Protein AF-W4V6X8-F1 (afdb_monomer_lite)

Foldseek 3Di:
DLLFADPVGRLHGDAACVSPDDDDVRRVLRVVQRVQQNVCVVVVHDHDADDPPDPSGD

Sequence (58 aa):
MPHTALKKASNIYFAGQITGVEGYVESASSGMIAGINASMDFLGRERVIFPRSTAIGL

Organism: NCBI:txid1294263

Radius of gyration: 11.04 Å; chains: 1; bounding box: 30×17×28 Å

pLDDT: mean 89.81, std 9.96, range [43.03, 97.31]

Structure (mmCIF, N/CA/C/O backbone):
data_AF-W4V6X8-F1
#
_entry.id   AF-W4V6X8-F1
#
loop_
_atom_site.group_PDB
_atom_site.id
_atom_site.type_symbol
_atom_site.label_atom_id
_atom_site.label_alt_id
_atom_site.label_comp_id
_atom_site.label_asym_id
_atom_site.label_entity_id
_atom_site.label_seq_id
_atom_site.pdbx_PDB_ins_code
_atom_site.Cartn_x
_atom_site.Cartn_y
_atom_site.Cartn_z
_atom_site.occupancy
_atom_site.B_iso_or_equiv
_atom_site.auth_seq_id
_atom_site.auth_comp_id
_atom_site.auth_asym_id
_atom_site.auth_atom_id
_atom_site.pdbx_PDB_model_num
ATOM 1 N N . MET A 1 1 ? -3.816 -12.944 2.623 1.00 43.03 1 MET A N 1
ATOM 2 C CA . MET A 1 1 ? -3.590 -12.075 3.806 1.00 43.03 1 MET A CA 1
ATOM 3 C C . MET A 1 1 ? -3.329 -10.677 3.272 1.00 43.03 1 MET A C 1
ATOM 5 O O . MET A 1 1 ? -2.673 -10.602 2.245 1.00 43.03 1 MET A O 1
ATOM 9 N N . PRO A 1 2 ? -3.840 -9.590 3.866 1.00 54.34 2 PRO A N 1
ATOM 10 C CA . PRO A 1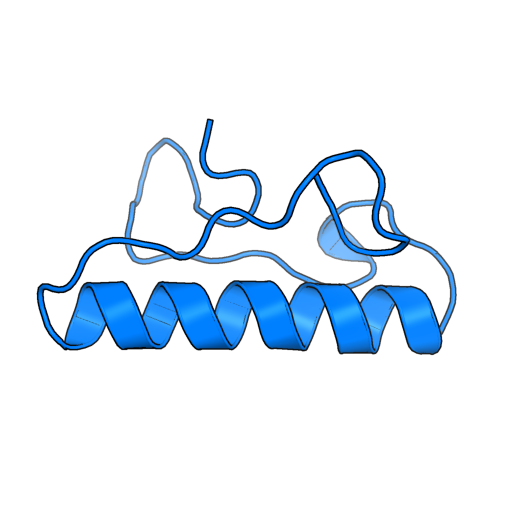 2 ? -3.609 -8.260 3.317 1.00 54.34 2 PRO A CA 1
ATOM 11 C C . PRO A 1 2 ? -2.143 -7.903 3.578 1.00 54.34 2 PRO A C 1
ATOM 13 O O . PRO A 1 2 ? -1.786 -7.550 4.696 1.00 54.34 2 PRO A O 1
ATOM 16 N N . HIS A 1 3 ? -1.285 -8.109 2.578 1.00 66.94 3 HIS A N 1
ATOM 17 C CA . HIS A 1 3 ? 0.173 -8.129 2.735 1.00 66.94 3 HIS A CA 1
ATOM 18 C C . HIS A 1 3 ? 0.767 -6.814 3.256 1.00 66.94 3 HIS A C 1
ATOM 20 O O . HIS A 1 3 ? 1.869 -6.824 3.792 1.00 66.94 3 HIS A O 1
ATOM 26 N N . THR A 1 4 ? 0.027 -5.709 3.158 1.00 78.12 4 THR A N 1
ATOM 27 C CA . THR A 1 4 ? 0.487 -4.391 3.593 1.00 78.12 4 THR A CA 1
ATOM 28 C C . THR A 1 4 ? 0.100 -4.033 5.026 1.00 78.12 4 THR A C 1
ATOM 30 O O . THR A 1 4 ? 0.743 -3.155 5.581 1.00 78.12 4 THR A O 1
ATOM 33 N N . ALA A 1 5 ? -0.894 -4.673 5.655 1.00 88.81 5 ALA A N 1
ATOM 34 C CA . ALA A 1 5 ? -1.356 -4.293 6.997 1.00 88.81 5 ALA A CA 1
ATOM 35 C C . ALA A 1 5 ? -0.734 -5.165 8.103 1.00 88.81 5 ALA A C 1
ATOM 37 O O . ALA A 1 5 ? -0.606 -6.386 7.958 1.00 88.81 5 ALA A O 1
ATOM 38 N N . LEU A 1 6 ? -0.396 -4.564 9.249 1.00 92.06 6 LEU A N 1
ATOM 39 C CA . LEU A 1 6 ? 0.128 -5.293 10.401 1.00 92.06 6 LEU A CA 1
ATOM 40 C C . LEU A 1 6 ? -0.940 -6.244 10.954 1.00 92.06 6 LEU A C 1
ATOM 42 O O . LEU A 1 6 ? -2.032 -5.837 11.340 1.00 92.06 6 LEU A O 1
ATOM 46 N N . LYS A 1 7 ? -0.595 -7.528 11.095 1.00 87.69 7 LYS A N 1
ATOM 47 C CA . LYS A 1 7 ? -1.529 -8.556 11.598 1.00 87.69 7 LYS A CA 1
ATOM 48 C C . LYS A 1 7 ? -2.125 -8.231 12.974 1.00 87.69 7 LYS A C 1
ATOM 50 O O . LYS A 1 7 ? -3.255 -8.612 13.246 1.00 87.69 7 LYS A O 1
ATOM 55 N N . LYS A 1 8 ? -1.355 -7.564 13.841 1.00 92.25 8 LYS A N 1
ATOM 56 C CA . LYS A 1 8 ? -1.764 -7.183 15.204 1.00 92.25 8 LYS A CA 1
ATOM 57 C C . LYS A 1 8 ? -2.412 -5.793 15.293 1.00 92.25 8 LYS A C 1
ATOM 59 O O . LYS A 1 8 ? -2.928 -5.461 16.352 1.00 92.25 8 LYS A O 1
ATOM 64 N N . ALA A 1 9 ? -2.371 -4.992 14.227 1.00 90.75 9 ALA A N 1
ATOM 65 C CA . ALA A 1 9 ? -2.976 -3.662 14.185 1.00 90.75 9 ALA A CA 1
ATOM 66 C C . ALA A 1 9 ? -3.375 -3.318 12.742 1.00 90.75 9 ALA A C 1
ATOM 68 O O . ALA A 1 9 ? -2.535 -2.959 11.919 1.00 90.75 9 ALA A O 1
ATOM 69 N N . SER A 1 10 ? -4.665 -3.435 12.427 1.00 86.69 10 SER A N 1
ATOM 70 C CA . SER A 1 10 ? -5.185 -3.289 11.059 1.00 86.69 10 SER A CA 1
ATOM 71 C C . SER A 1 10 ? -5.047 -1.880 10.472 1.00 86.69 10 SER A C 1
ATOM 73 O O . SER A 1 10 ? -5.175 -1.729 9.261 1.00 86.69 10 SER A O 1
ATOM 75 N N . ASN A 1 11 ? -4.762 -0.877 11.305 1.00 90.88 11 ASN A N 1
ATOM 76 C CA . ASN A 1 11 ? -4.537 0.516 10.925 1.00 90.88 11 ASN A CA 1
ATOM 77 C C . ASN A 1 11 ? -3.057 0.864 10.672 1.00 90.88 11 ASN A C 1
ATOM 79 O O . ASN A 1 11 ? -2.754 2.013 10.360 1.00 90.88 11 ASN A O 1
ATOM 83 N N . ILE A 1 12 ? -2.134 -0.091 10.825 1.00 94.25 12 ILE A N 1
ATOM 84 C CA . ILE A 1 12 ? -0.707 0.101 10.542 1.00 94.25 12 ILE A CA 1
ATOM 85 C C . ILE A 1 12 ? -0.372 -0.578 9.219 1.00 94.25 12 ILE A C 1
ATOM 87 O O . ILE A 1 12 ? -0.650 -1.765 9.048 1.00 94.25 12 ILE A O 1
ATOM 91 N N . TYR A 1 13 ? 0.265 0.166 8.315 1.00 94.56 13 TYR A N 1
ATOM 92 C CA . TYR A 1 13 ? 0.613 -0.288 6.973 1.00 94.56 13 TYR A CA 1
ATOM 93 C C . TYR A 1 13 ? 2.117 -0.201 6.710 1.00 94.56 13 TYR A C 1
ATOM 95 O O . TYR A 1 13 ? 2.775 0.735 7.160 1.00 94.56 13 TYR A O 1
ATOM 103 N N . PHE A 1 14 ? 2.647 -1.153 5.946 1.00 94.00 14 PHE A N 1
ATOM 104 C CA . PHE A 1 14 ? 4.040 -1.204 5.515 1.00 94.00 14 PHE A CA 1
ATOM 105 C C . PHE A 1 14 ? 4.146 -1.121 3.993 1.00 94.00 14 PHE A C 1
ATOM 107 O O . PHE A 1 14 ? 3.355 -1.726 3.266 1.00 94.00 14 PHE A O 1
ATOM 114 N N . ALA A 1 15 ? 5.155 -0.385 3.533 1.00 94.62 15 ALA A N 1
ATOM 115 C CA . ALA A 1 15 ? 5.514 -0.217 2.133 1.00 94.62 15 ALA A CA 1
ATOM 116 C C . ALA A 1 15 ? 6.986 0.188 2.007 1.00 94.62 15 ALA A C 1
ATOM 118 O O . ALA A 1 15 ? 7.583 0.682 2.966 1.00 94.62 15 ALA A O 1
ATOM 119 N N . GLY A 1 16 ? 7.565 0.016 0.821 1.00 93.62 16 GLY A N 1
ATOM 120 C CA . GLY A 1 16 ? 8.973 0.314 0.584 1.00 93.62 16 GLY A CA 1
ATOM 121 C C . GLY A 1 16 ? 9.908 -0.683 1.255 1.00 93.62 16 GLY A C 1
ATOM 122 O O . GLY A 1 16 ? 9.492 -1.759 1.689 1.00 93.62 16 GLY A O 1
ATOM 123 N N . GLN A 1 17 ? 11.185 -0.322 1.346 1.00 95.06 17 GLN A N 1
ATOM 124 C CA . GLN A 1 17 ? 12.275 -1.235 1.713 1.00 95.06 17 GLN A CA 1
ATOM 125 C C . GLN A 1 17 ? 12.074 -1.994 3.035 1.00 95.06 17 GLN A C 1
ATOM 127 O O . GLN A 1 17 ? 12.555 -3.115 3.168 1.00 95.06 17 GLN A O 1
ATOM 132 N N . ILE A 1 18 ? 11.298 -1.457 3.988 1.00 94.00 18 ILE A N 1
ATOM 133 C CA . ILE A 1 18 ? 10.944 -2.160 5.238 1.00 94.00 18 ILE A CA 1
ATOM 134 C C . ILE A 1 18 ? 10.190 -3.484 4.998 1.00 94.00 18 ILE A C 1
ATOM 136 O O . ILE A 1 18 ? 10.153 -4.347 5.870 1.00 94.00 18 ILE A O 1
ATOM 140 N N . THR A 1 19 ? 9.595 -3.652 3.814 1.00 90.62 19 THR A N 1
ATOM 141 C CA . THR A 1 19 ? 8.882 -4.866 3.386 1.00 90.62 19 THR A CA 1
ATOM 142 C C . THR A 1 19 ? 9.753 -5.855 2.607 1.00 90.62 19 THR A C 1
ATOM 144 O O . THR A 1 19 ? 9.261 -6.910 2.218 1.00 90.62 19 THR A O 1
ATOM 147 N N . GLY A 1 20 ? 11.036 -5.544 2.394 1.00 90.62 20 GLY A N 1
ATOM 148 C CA . GLY A 1 20 ? 11.973 -6.384 1.642 1.00 90.62 20 GLY A CA 1
ATOM 149 C C . GLY A 1 20 ? 11.995 -6.133 0.131 1.00 90.62 20 GLY A C 1
ATOM 150 O O . GLY A 1 20 ? 12.635 -6.893 -0.586 1.00 90.62 20 GLY A O 1
ATOM 151 N N . VAL A 1 21 ? 11.317 -5.090 -0.362 1.00 90.50 21 VAL A N 1
ATOM 152 C CA . VAL A 1 21 ? 11.474 -4.642 -1.755 1.00 90.50 21 VAL A CA 1
ATOM 153 C C . VAL A 1 21 ? 12.752 -3.818 -1.931 1.00 90.50 21 VAL A C 1
ATOM 155 O O . VAL A 1 21 ? 13.144 -3.069 -1.035 1.00 90.50 21 VAL A O 1
ATOM 158 N N . GLU A 1 22 ? 13.367 -3.901 -3.106 1.00 93.50 22 GLU A N 1
ATOM 159 C CA . GLU A 1 22 ? 14.516 -3.083 -3.503 1.00 93.50 22 GLU A CA 1
ATOM 160 C C . GLU A 1 22 ? 14.161 -2.263 -4.739 1.00 93.50 22 GLU A C 1
ATOM 162 O O . GLU A 1 22 ? 13.427 -2.740 -5.593 1.00 93.50 22 GLU A O 1
ATOM 167 N N . GLY A 1 23 ? 14.682 -1.037 -4.830 1.00 93.75 23 GLY A N 1
ATOM 168 C CA . GLY A 1 23 ? 14.421 -0.145 -5.959 1.00 93.75 23 GLY A CA 1
ATOM 169 C C . GLY A 1 23 ? 13.295 0.866 -5.721 1.00 93.75 23 GLY A C 1
ATOM 170 O O . GLY A 1 23 ? 12.414 0.717 -4.864 1.00 93.75 23 GLY A O 1
ATOM 171 N N . TYR A 1 24 ? 13.370 1.974 -6.461 1.00 95.88 24 TYR A N 1
ATOM 172 C CA . TYR A 1 24 ? 12.437 3.093 -6.317 1.00 95.88 24 TYR A CA 1
ATOM 173 C C . TYR A 1 24 ? 11.045 2.763 -6.853 1.00 95.88 24 TYR A C 1
ATOM 175 O O . TYR A 1 24 ? 10.053 3.210 -6.280 1.00 95.88 24 TYR A O 1
ATOM 183 N N . VAL A 1 25 ? 10.958 1.972 -7.924 1.00 94.75 25 VAL A N 1
ATOM 184 C CA . VAL A 1 25 ? 9.685 1.621 -8.568 1.00 94.75 25 VAL A CA 1
ATOM 185 C C . VAL A 1 25 ? 8.884 0.673 -7.675 1.00 94.75 25 VAL A C 1
ATOM 187 O O . VAL A 1 25 ? 7.690 0.870 -7.453 1.00 94.75 25 VAL A O 1
ATOM 190 N N . GLU A 1 26 ? 9.548 -0.311 -7.085 1.00 92.31 26 GLU A N 1
ATOM 191 C CA . GLU A 1 26 ? 8.998 -1.282 -6.146 1.00 92.31 26 GLU A CA 1
ATOM 192 C C . GLU A 1 26 ? 8.570 -0.597 -4.840 1.00 92.31 26 GLU A C 1
ATOM 194 O O . GLU A 1 26 ? 7.502 -0.869 -4.281 1.00 92.31 26 GLU A O 1
ATOM 199 N N . SER A 1 27 ? 9.363 0.373 -4.378 1.00 93.94 27 SER A N 1
ATOM 200 C CA . SER A 1 27 ? 9.019 1.163 -3.195 1.00 93.94 27 SER A CA 1
ATOM 201 C C . SER A 1 27 ? 7.822 2.085 -3.434 1.00 93.94 27 SER A C 1
ATOM 203 O O . SER A 1 27 ? 6.914 2.145 -2.605 1.00 93.94 27 SER A O 1
ATOM 205 N N . ALA A 1 28 ? 7.770 2.767 -4.580 1.00 95.75 28 ALA A N 1
ATOM 206 C CA . ALA A 1 28 ? 6.651 3.634 -4.936 1.00 95.75 28 ALA A CA 1
ATOM 207 C C . ALA A 1 28 ? 5.355 2.838 -5.161 1.00 95.75 28 ALA A C 1
ATOM 209 O O . ALA A 1 28 ? 4.295 3.224 -4.668 1.00 95.75 28 ALA A O 1
ATOM 210 N N . SER A 1 29 ? 5.434 1.702 -5.859 1.00 93.75 29 SER A N 1
ATOM 211 C CA . SER A 1 29 ? 4.275 0.840 -6.125 1.00 93.75 29 SER A CA 1
ATOM 212 C C . SER A 1 29 ? 3.706 0.214 -4.851 1.00 93.75 29 SER A C 1
ATOM 214 O O . SER A 1 29 ? 2.497 0.292 -4.626 1.00 93.75 29 SER A O 1
ATOM 216 N N . SER A 1 30 ? 4.551 -0.326 -3.967 1.00 93.50 30 SER A N 1
ATOM 217 C CA . SER A 1 30 ? 4.102 -0.822 -2.657 1.00 93.50 30 SER A CA 1
ATOM 218 C C . SER A 1 30 ? 3.508 0.295 -1.788 1.00 93.50 30 SER A C 1
ATOM 220 O O . SER A 1 30 ? 2.490 0.076 -1.128 1.00 93.50 30 SER A O 1
ATOM 222 N N . GLY A 1 31 ? 4.070 1.509 -1.847 1.00 94.69 31 GLY A N 1
ATOM 223 C CA . GLY A 1 31 ? 3.522 2.706 -1.198 1.00 94.69 31 GLY A CA 1
ATOM 224 C C . GLY A 1 31 ? 2.121 3.055 -1.689 1.00 94.69 31 GLY A C 1
ATOM 225 O O . GLY A 1 31 ? 1.221 3.286 -0.881 1.00 94.69 31 GLY A O 1
ATOM 226 N N . MET A 1 32 ? 1.909 3.013 -3.005 1.00 94.81 32 MET A N 1
ATOM 227 C CA . MET A 1 32 ? 0.599 3.239 -3.614 1.00 94.81 32 MET A CA 1
ATOM 228 C C . MET A 1 32 ? -0.434 2.209 -3.134 1.00 94.81 32 MET A C 1
ATOM 230 O O . MET A 1 32 ? -1.534 2.589 -2.736 1.00 94.81 32 MET A O 1
ATOM 234 N N . ILE A 1 33 ? -0.082 0.919 -3.101 1.00 93.25 33 ILE A N 1
ATOM 235 C CA . ILE A 1 33 ? -0.979 -0.152 -2.628 1.00 93.25 33 ILE A CA 1
ATOM 236 C C . ILE A 1 33 ? -1.336 0.033 -1.150 1.00 93.25 33 ILE A C 1
ATOM 238 O O . ILE A 1 33 ? -2.504 -0.092 -0.772 1.00 93.25 33 ILE A O 1
ATOM 242 N N . ALA A 1 34 ? -0.343 0.328 -0.307 1.00 94.31 34 ALA A N 1
ATOM 243 C CA . ALA A 1 34 ? -0.561 0.584 1.111 1.00 94.31 34 ALA A CA 1
ATOM 244 C C . ALA A 1 34 ? -1.477 1.797 1.327 1.00 94.31 34 ALA A C 1
ATOM 246 O O . ALA A 1 34 ? -2.428 1.699 2.098 1.00 94.31 34 ALA A O 1
ATOM 247 N N . GLY A 1 35 ? -1.250 2.897 0.601 1.00 95.44 35 GLY A N 1
ATOM 248 C CA . GLY A 1 35 ? -2.071 4.107 0.673 1.00 95.44 35 GLY A CA 1
ATOM 249 C C . GLY A 1 35 ? -3.516 3.887 0.220 1.00 95.44 35 GLY A C 1
ATOM 250 O O . GLY A 1 35 ? -4.443 4.280 0.929 1.00 95.44 35 GLY A O 1
ATOM 251 N N . ILE A 1 36 ? -3.725 3.201 -0.911 1.00 95.25 36 ILE A N 1
ATOM 252 C CA . ILE A 1 36 ? -5.068 2.838 -1.392 1.00 95.25 36 ILE A CA 1
ATOM 253 C C . ILE A 1 36 ? -5.805 2.033 -0.316 1.00 95.25 36 ILE A C 1
ATOM 255 O O . ILE A 1 36 ? -6.903 2.415 0.082 1.00 95.25 36 ILE A O 1
ATOM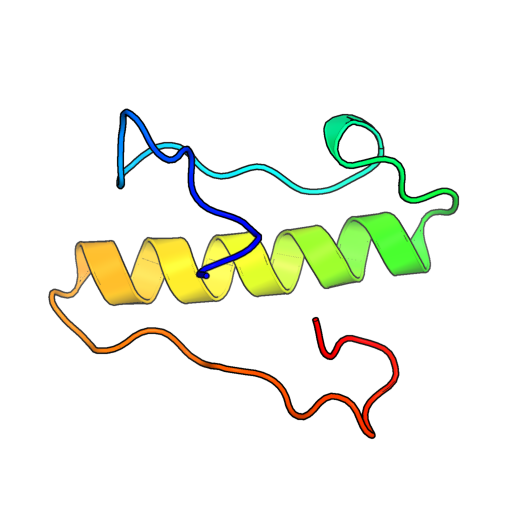 259 N N . ASN A 1 37 ? -5.198 0.971 0.214 1.00 93.88 37 ASN A N 1
ATOM 260 C CA . ASN A 1 37 ? -5.861 0.122 1.205 1.00 93.88 37 ASN A CA 1
ATOM 261 C C . ASN A 1 37 ? -6.070 0.815 2.558 1.00 93.88 37 ASN A C 1
ATOM 263 O O . ASN A 1 37 ? -7.126 0.634 3.157 1.00 93.88 37 ASN A O 1
ATOM 267 N N . ALA A 1 38 ? -5.143 1.671 2.994 1.00 95.06 38 ALA A N 1
ATOM 268 C CA . ALA A 1 38 ? -5.336 2.506 4.177 1.00 95.06 38 ALA A CA 1
ATOM 269 C C . ALA A 1 38 ? -6.519 3.473 4.011 1.00 95.06 38 ALA A C 1
ATOM 271 O O . ALA A 1 38 ? -7.313 3.640 4.936 1.00 95.06 38 ALA A O 1
ATOM 272 N N . SER A 1 39 ? -6.678 4.074 2.826 1.00 96.62 39 SER A N 1
ATOM 273 C CA . SER A 1 39 ? -7.821 4.946 2.535 1.00 96.62 39 SER A CA 1
ATOM 274 C C . SER A 1 39 ? -9.148 4.185 2.469 1.00 96.62 39 SER A C 1
ATOM 276 O O . SER A 1 39 ? -10.152 4.684 2.971 1.00 96.62 39 SER A O 1
ATOM 278 N N . MET A 1 40 ? -9.161 2.970 1.907 1.00 95.06 40 MET A N 1
ATOM 279 C CA . MET A 1 40 ? -10.364 2.131 1.869 1.0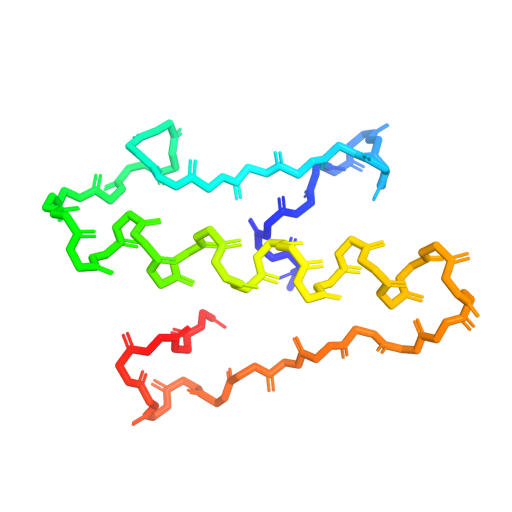0 95.06 40 MET A CA 1
ATOM 280 C C . MET A 1 40 ? -10.813 1.772 3.281 1.00 95.06 40 MET A C 1
ATOM 282 O O . MET A 1 40 ? -11.979 1.972 3.610 1.00 95.06 40 MET A O 1
ATOM 286 N N . ASP A 1 41 ? -9.880 1.358 4.135 1.00 94.12 41 ASP A N 1
ATOM 287 C CA . ASP A 1 41 ? -10.152 1.088 5.544 1.00 94.12 41 ASP A CA 1
ATOM 288 C C . ASP A 1 41 ? -10.685 2.318 6.282 1.00 94.12 41 ASP A C 1
ATOM 290 O O . ASP A 1 41 ? -11.678 2.219 7.001 1.00 94.12 41 ASP A O 1
ATOM 294 N N . PHE A 1 42 ? -10.066 3.486 6.078 1.00 95.50 42 PHE A N 1
ATOM 295 C CA . PHE A 1 42 ? -10.531 4.745 6.665 1.00 95.50 42 PHE A CA 1
ATOM 296 C C . PHE A 1 42 ? -11.970 5.084 6.247 1.00 95.50 42 PHE A C 1
ATOM 298 O O . PHE A 1 42 ? -12.747 5.601 7.046 1.00 95.50 42 PHE A O 1
ATOM 305 N N . LEU A 1 43 ? -12.340 4.761 5.007 1.00 97.31 43 LEU A N 1
ATOM 306 C CA . LEU A 1 43 ? -13.681 4.966 4.459 1.00 97.31 43 LEU A CA 1
ATOM 307 C C . LEU A 1 43 ? -14.663 3.822 4.776 1.00 97.31 43 LEU A C 1
ATOM 309 O O . LEU A 1 43 ? -15.804 3.880 4.316 1.00 97.31 43 LEU A O 1
ATOM 313 N N . GLY A 1 44 ? -14.249 2.779 5.507 1.00 95.81 44 GLY A N 1
ATOM 314 C CA . GLY A 1 44 ? -15.074 1.596 5.785 1.00 95.81 44 GLY A CA 1
ATOM 315 C C . GLY A 1 44 ? -15.400 0.757 4.542 1.00 95.81 44 GLY A C 1
ATOM 316 O O . GLY A 1 44 ? -16.441 0.105 4.491 1.00 95.81 44 GLY A O 1
ATOM 317 N N . ARG A 1 45 ? -14.545 0.812 3.517 1.00 96.44 45 ARG A N 1
ATOM 318 C CA . ARG A 1 45 ? -14.691 0.105 2.238 1.00 96.44 45 ARG A CA 1
ATOM 319 C C . ARG A 1 45 ? -13.815 -1.142 2.192 1.00 96.44 45 ARG A C 1
ATOM 321 O O . ARG A 1 45 ? -1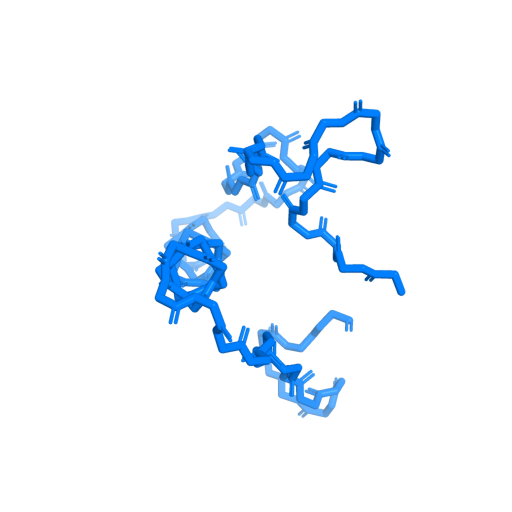2.838 -1.266 2.925 1.00 96.44 45 ARG A O 1
ATOM 328 N N . GLU A 1 46 ? -14.147 -2.054 1.284 1.00 92.94 46 GLU A N 1
ATOM 329 C CA . GLU A 1 46 ? -13.309 -3.223 1.029 1.00 92.94 46 GLU A CA 1
ATOM 330 C C . GLU A 1 46 ? -11.956 -2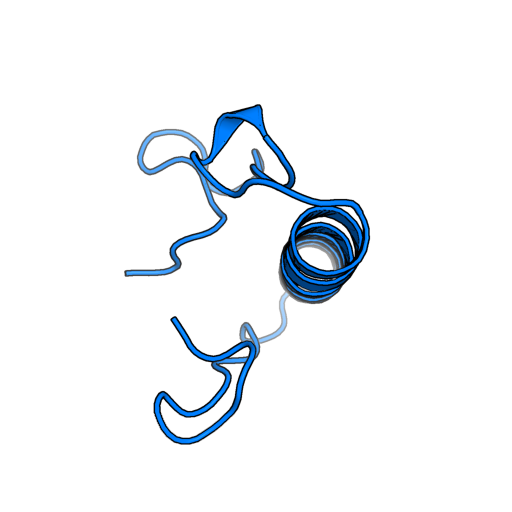.831 0.421 1.00 92.94 46 GLU A C 1
ATOM 332 O O . GLU A 1 46 ? -11.847 -1.924 -0.408 1.00 92.94 46 GLU A O 1
ATOM 337 N N . ARG A 1 47 ? -10.912 -3.553 0.834 1.00 91.12 47 ARG A N 1
ATOM 338 C CA . ARG A 1 47 ? -9.555 -3.387 0.309 1.00 91.12 47 ARG A CA 1
ATOM 339 C C . ARG A 1 47 ? -9.465 -3.869 -1.132 1.00 91.12 47 ARG A C 1
ATOM 341 O O . ARG A 1 47 ? -10.082 -4.858 -1.520 1.00 91.12 47 ARG A O 1
ATOM 348 N N . VAL A 1 48 ? -8.595 -3.224 -1.896 1.00 91.12 48 VAL A N 1
ATOM 349 C CA . VAL A 1 48 ? -8.270 -3.627 -3.261 1.00 91.12 48 VAL A CA 1
ATOM 350 C C . VAL A 1 48 ? -7.221 -4.738 -3.225 1.00 91.12 48 VAL A C 1
ATOM 352 O O . VAL A 1 48 ? -6.157 -4.594 -2.612 1.00 91.12 48 VAL A O 1
ATOM 355 N N . ILE A 1 49 ? -7.517 -5.845 -3.908 1.00 89.56 49 ILE A N 1
ATOM 356 C CA . ILE A 1 49 ? -6.585 -6.956 -4.124 1.00 89.56 49 ILE A CA 1
ATOM 357 C C . ILE A 1 49 ?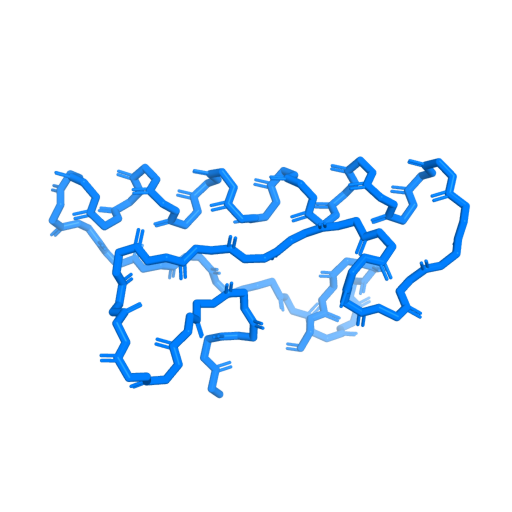 -6.117 -6.913 -5.577 1.00 89.56 49 ILE A C 1
ATOM 359 O O . ILE A 1 49 ? -6.901 -7.116 -6.502 1.00 89.56 49 ILE A O 1
ATOM 363 N N . PHE A 1 50 ? -4.827 -6.652 -5.771 1.00 88.44 50 PHE A N 1
ATOM 364 C CA . PHE A 1 50 ? -4.211 -6.632 -7.093 1.00 88.44 50 PHE A CA 1
ATOM 365 C C . PHE A 1 50 ? -3.922 -8.070 -7.558 1.00 88.44 50 PHE A C 1
ATOM 367 O O . PHE A 1 50 ? -3.374 -8.853 -6.777 1.00 88.44 50 PHE A O 1
ATOM 374 N N . PRO A 1 51 ? -4.265 -8.456 -8.802 1.00 90.69 51 PRO A N 1
ATOM 375 C CA . PRO A 1 51 ? -4.031 -9.816 -9.283 1.00 90.69 51 PRO A CA 1
ATOM 376 C C . PRO A 1 51 ? -2.542 -10.171 -9.302 1.00 90.69 51 PRO A C 1
ATOM 378 O O . PRO A 1 51 ? -1.729 -9.376 -9.773 1.00 90.69 51 PRO A O 1
ATOM 381 N N . ARG A 1 52 ? -2.196 -11.402 -8.896 1.00 88.31 52 ARG A N 1
ATOM 382 C CA . ARG A 1 52 ? -0.814 -11.937 -8.926 1.00 88.31 52 ARG A CA 1
ATOM 383 C C . ARG A 1 52 ? -0.154 -11.893 -10.308 1.00 88.31 52 ARG A C 1
ATOM 385 O O . ARG A 1 52 ? 1.062 -11.926 -10.401 1.00 88.31 52 ARG A O 1
ATOM 392 N N . SER A 1 53 ? -0.947 -11.846 -11.377 1.00 93.31 53 SER A N 1
ATOM 393 C CA . SER A 1 53 ? -0.460 -11.728 -12.756 1.00 93.31 53 SER A CA 1
ATOM 394 C C . SER A 1 53 ? 0.024 -10.319 -13.119 1.00 93.31 53 SER A C 1
ATOM 396 O O . SER A 1 53 ? 0.505 -10.111 -14.228 1.00 93.31 53 SER A O 1
ATOM 398 N N . THR A 1 54 ? -0.139 -9.338 -12.229 1.00 90.19 54 THR A N 1
ATOM 399 C CA . THR A 1 54 ? 0.355 -7.968 -12.414 1.00 90.19 54 THR A CA 1
ATOM 400 C C . THR A 1 54 ? 1.701 -7.784 -11.722 1.00 90.19 54 THR A C 1
ATOM 402 O O . THR A 1 54 ? 1.978 -8.441 -10.724 1.00 90.19 54 THR A O 1
ATOM 405 N N . ALA A 1 55 ? 2.512 -6.835 -12.199 1.00 86.25 55 ALA A N 1
ATOM 406 C CA . ALA A 1 55 ? 3.820 -6.530 -11.607 1.00 86.25 55 ALA A CA 1
ATOM 407 C C . ALA A 1 55 ? 3.755 -6.103 -10.126 1.00 86.25 55 ALA A C 1
ATOM 409 O O . ALA A 1 55 ? 4.751 -6.185 -9.419 1.00 86.25 55 ALA A O 1
ATOM 410 N N . ILE A 1 56 ? 2.588 -5.642 -9.664 1.00 85.56 56 ILE A N 1
ATOM 411 C CA . ILE A 1 56 ? 2.367 -5.133 -8.304 1.00 85.56 56 ILE A CA 1
ATOM 412 C C . ILE A 1 56 ? 1.443 -6.044 -7.476 1.00 85.56 56 ILE A C 1
ATOM 414 O O . ILE A 1 56 ? 1.058 -5.698 -6.361 1.00 85.56 56 ILE A O 1
ATOM 418 N N . GLY A 1 57 ? 1.039 -7.189 -8.031 1.00 79.50 57 GLY A N 1
ATOM 419 C CA . GLY A 1 57 ? 0.187 -8.158 -7.352 1.00 79.50 57 GLY A CA 1
ATOM 420 C C . GLY A 1 57 ? 0.947 -8.916 -6.270 1.00 79.50 57 GLY A C 1
ATOM 421 O O . GLY A 1 57 ? 2.027 -9.439 -6.533 1.00 79.50 57 GLY A O 1
ATOM 422 N N . LEU A 1 58 ? 0.357 -9.015 -5.075 1.00 63.75 58 LEU A N 1
ATOM 423 C CA . LEU A 1 58 ? 0.898 -9.757 -3.925 1.00 63.75 58 LEU A CA 1
ATOM 424 C C . LEU A 1 58 ? 0.057 -10.998 -3.598 1.00 63.75 58 LEU A C 1
ATOM 426 O O . LEU A 1 58 ? -1.190 -10.924 -3.637 1.00 63.75 58 LEU A O 1
#

InterPro domains:
  IPR002218 tRNA uridine 5-carboxymethylaminomethyl modification enzyme MnmG-related [PTHR11806] (5-55)
  IPR020595 MnmG-related, conserved site [PS01281] (15-38)
  IPR036188 FAD/NAD(P)-binding domain superfamily [G3DSA:3.50.50.60] (1-58)
  IPR040131 MnmG, N-terminal domain [PF01134] (5-45)

Secondary structure (DSSP, 8-state):
--TTEETTEEEEE--GGGGT--SHHHHHHHHHHHHHHHHHHHTTPPPP---TTSTT--